Protein AF-A0A8S0FTZ4-F1 (afdb_monomer)

Structure (mmCIF, N/CA/C/O backbone):
data_AF-A0A8S0FTZ4-F1
#
_entry.id   AF-A0A8S0FTZ4-F1
#
loop_
_atom_site.group_PDB
_atom_site.id
_atom_site.type_symbol
_atom_site.label_atom_id
_atom_site.label_alt_id
_atom_site.label_comp_id
_atom_site.label_asym_id
_atom_site.label_entity_id
_atom_site.label_seq_id
_atom_site.pdbx_PDB_ins_code
_atom_site.Cartn_x
_atom_site.Cartn_y
_atom_site.Cartn_z
_atom_site.occupancy
_atom_site.B_iso_or_equiv
_atom_site.auth_seq_id
_atom_site.auth_comp_id
_atom_site.auth_asym_id
_atom_site.auth_atom_id
_atom_site.pdbx_PDB_model_num
ATOM 1 N N . MET A 1 1 ? -59.360 -10.673 66.972 1.00 42.59 1 MET A N 1
ATOM 2 C CA . MET A 1 1 ? -58.468 -11.545 66.172 1.00 42.59 1 MET A CA 1
ATOM 3 C C . MET A 1 1 ? -57.697 -10.661 65.198 1.00 42.59 1 MET A C 1
ATOM 5 O O . MET A 1 1 ? -58.336 -9.969 64.413 1.00 42.59 1 MET A O 1
ATOM 9 N N . LYS A 1 2 ? -56.362 -10.571 65.305 1.00 52.09 2 LYS A N 1
ATOM 10 C CA . LYS A 1 2 ? -55.548 -9.762 64.377 1.00 52.09 2 LYS A CA 1
ATOM 11 C C . LYS A 1 2 ? -55.449 -10.501 63.037 1.00 52.09 2 LYS A C 1
ATOM 13 O O . LYS A 1 2 ? -55.180 -11.696 63.026 1.00 52.09 2 LYS A O 1
ATOM 18 N N . LYS A 1 3 ? -55.718 -9.808 61.927 1.00 60.47 3 LYS A N 1
ATOM 19 C CA . LYS A 1 3 ? -55.573 -10.367 60.575 1.00 60.47 3 LYS A CA 1
ATOM 20 C C . LYS A 1 3 ? -54.083 -10.582 60.298 1.00 60.47 3 LYS A C 1
ATOM 22 O O . LYS A 1 3 ? -53.326 -9.616 60.330 1.00 60.47 3 LYS A O 1
ATOM 27 N N . ASN A 1 4 ? -53.680 -11.820 60.021 1.00 63.91 4 ASN A N 1
ATOM 28 C CA . ASN A 1 4 ? -52.342 -12.118 59.515 1.00 63.91 4 ASN A CA 1
ATOM 29 C C . ASN A 1 4 ? -52.224 -11.516 58.110 1.00 63.91 4 ASN A C 1
ATOM 31 O O . ASN A 1 4 ? -52.787 -12.049 57.155 1.00 63.91 4 ASN A O 1
ATOM 35 N N . GLN A 1 5 ? -51.546 -10.375 57.991 1.00 70.25 5 GLN A N 1
ATOM 36 C CA . GLN A 1 5 ? -51.150 -9.843 56.691 1.00 70.25 5 GLN A CA 1
ATOM 37 C C . GLN A 1 5 ? -50.049 -10.740 56.128 1.00 70.25 5 GLN A C 1
ATOM 39 O O . GLN A 1 5 ? -48.989 -10.890 56.729 1.00 70.25 5 GLN A O 1
ATOM 44 N N . PHE A 1 6 ? -50.336 -11.376 54.997 1.00 74.56 6 PHE A N 1
ATOM 45 C CA . PHE A 1 6 ? -49.364 -12.175 54.266 1.00 74.56 6 PHE A CA 1
ATOM 46 C C . PHE A 1 6 ? -48.384 -11.220 53.579 1.00 74.56 6 PHE A C 1
ATOM 48 O O . PHE A 1 6 ? -48.814 -10.370 52.797 1.00 74.56 6 PHE A O 1
ATOM 55 N N . LEU A 1 7 ? -47.095 -11.326 53.906 1.00 73.62 7 LEU A N 1
ATOM 56 C CA . LEU A 1 7 ? -46.049 -10.516 53.280 1.00 73.62 7 LEU A CA 1
ATOM 57 C C . LEU A 1 7 ? -45.943 -10.901 51.803 1.00 73.62 7 LEU A C 1
ATOM 59 O O . LEU A 1 7 ? -45.838 -12.087 51.476 1.00 73.62 7 LEU A O 1
ATOM 63 N N . LYS A 1 8 ? -45.992 -9.912 50.910 1.00 71.31 8 LYS A N 1
ATOM 64 C CA . LYS A 1 8 ? -45.733 -10.122 49.481 1.00 71.31 8 LYS A CA 1
ATOM 65 C C . LYS A 1 8 ? -44.228 -10.079 49.232 1.00 71.31 8 LYS A C 1
ATOM 67 O O . LYS A 1 8 ? -43.489 -9.460 49.990 1.00 71.31 8 LYS A O 1
ATOM 72 N N . GLU A 1 9 ? -43.758 -10.684 48.145 1.00 65.19 9 GLU A N 1
ATOM 73 C CA . GLU A 1 9 ? -42.329 -10.652 47.780 1.00 65.19 9 GLU A CA 1
ATOM 74 C C . GLU A 1 9 ? -41.789 -9.213 47.646 1.00 65.19 9 GLU A C 1
ATOM 76 O O . GLU A 1 9 ? -40.655 -8.930 48.029 1.00 65.19 9 GLU A O 1
ATOM 81 N N . SER A 1 10 ? -42.639 -8.278 47.203 1.00 64.69 10 SER A N 1
ATOM 82 C CA . SER A 1 10 ? -42.353 -6.838 47.147 1.00 64.69 10 SER A CA 1
ATOM 83 C C . SER A 1 10 ? -42.103 -6.192 48.515 1.00 64.69 10 SER A C 1
ATOM 85 O O . SER A 1 10 ? -41.436 -5.165 48.584 1.00 64.69 10 SER A O 1
ATOM 87 N N . ASP A 1 11 ? -42.615 -6.783 49.598 1.00 67.94 11 ASP A N 1
ATOM 88 C CA . ASP A 1 11 ? -42.446 -6.284 50.968 1.00 67.94 11 ASP A CA 1
ATOM 89 C C . ASP A 1 11 ? -41.138 -6.794 51.601 1.00 67.94 11 ASP A C 1
ATOM 91 O O . ASP A 1 11 ? -40.667 -6.237 52.592 1.00 67.94 11 ASP A O 1
ATOM 95 N N . VAL A 1 12 ? -40.537 -7.848 51.031 1.00 69.50 12 VAL A N 1
ATOM 96 C CA . VAL A 1 12 ? -39.291 -8.468 51.520 1.00 69.50 12 VAL A CA 1
ATOM 97 C C . VAL A 1 12 ? -38.057 -7.784 50.926 1.00 69.50 12 VAL A C 1
ATOM 99 O O . VAL A 1 12 ? -37.026 -7.670 51.591 1.00 69.50 12 VAL A O 1
ATOM 102 N N . THR A 1 13 ? -38.146 -7.286 49.691 1.00 66.69 13 THR A N 1
ATOM 103 C CA . THR A 1 13 ? -37.051 -6.559 49.034 1.00 66.69 13 THR A CA 1
ATOM 104 C C . THR A 1 13 ? -37.480 -5.161 48.623 1.00 66.69 13 THR A C 1
ATOM 106 O O . THR A 1 13 ? -38.312 -5.005 47.737 1.00 66.69 13 THR A O 1
ATOM 109 N N . ALA A 1 14 ? -36.843 -4.139 49.203 1.00 72.06 14 ALA A N 1
ATOM 110 C CA . ALA A 1 14 ? -37.052 -2.754 48.796 1.00 72.06 14 ALA A CA 1
ATOM 111 C C . ALA A 1 14 ? -36.781 -2.586 47.289 1.00 72.06 14 ALA A C 1
ATOM 113 O O . ALA A 1 14 ? -35.669 -2.846 46.810 1.00 72.06 14 ALA A O 1
ATOM 114 N N . GLU A 1 15 ? -37.788 -2.127 46.541 1.00 65.25 15 GLU A N 1
ATOM 115 C CA . GLU A 1 15 ? -37.726 -1.956 45.082 1.00 65.25 15 GLU A CA 1
ATOM 116 C C . GLU A 1 15 ? -36.530 -1.105 44.634 1.00 65.25 15 GLU A C 1
ATOM 118 O O . GLU A 1 15 ? -35.901 -1.387 43.609 1.00 65.25 15 GLU A O 1
ATOM 123 N N . SER A 1 16 ? -36.162 -0.103 45.436 1.00 69.25 16 SER A N 1
ATOM 124 C CA . SER A 1 16 ? -34.999 0.754 45.198 1.00 69.25 16 SER A CA 1
ATOM 125 C C . SER A 1 16 ? -33.692 -0.040 45.094 1.00 69.25 16 SER A C 1
ATOM 127 O O . SER A 1 16 ? -32.851 0.272 44.253 1.00 69.25 16 SER A O 1
ATOM 129 N N . VAL A 1 17 ? -33.531 -1.113 45.872 1.00 64.88 17 VAL A N 1
ATOM 130 C CA . VAL A 1 17 ? -32.333 -1.965 45.862 1.00 64.88 17 VAL A CA 1
ATOM 131 C C . VAL A 1 17 ? -32.416 -3.016 44.754 1.00 64.88 17 VAL A C 1
ATOM 133 O O . VAL A 1 17 ? -31.430 -3.253 44.048 1.00 64.88 17 VAL A O 1
ATOM 136 N N . PHE A 1 18 ? -33.588 -3.627 44.563 1.00 66.81 18 PHE A N 1
ATOM 137 C CA . PHE A 1 18 ? -33.782 -4.704 43.588 1.00 66.81 18 PHE A CA 1
ATOM 138 C C . PHE A 1 18 ? -33.638 -4.209 42.139 1.00 66.81 18 PHE A C 1
ATOM 140 O O . PHE A 1 18 ? -32.875 -4.773 41.344 1.00 66.81 18 PHE A O 1
ATOM 147 N N . PHE A 1 19 ? -34.294 -3.096 41.791 1.00 66.25 19 PHE A N 1
ATOM 148 C CA . PHE A 1 19 ? -34.261 -2.577 40.423 1.00 66.25 19 PHE A CA 1
ATOM 149 C C . PHE A 1 19 ? -32.949 -1.867 40.065 1.00 66.25 19 PHE A C 1
ATOM 151 O O . PHE A 1 19 ? -32.561 -1.877 38.892 1.00 66.25 19 PHE A O 1
ATOM 158 N N . MET A 1 20 ? -32.235 -1.274 41.032 1.00 66.44 20 MET A N 1
ATOM 159 C CA . MET A 1 20 ? -30.908 -0.695 40.773 1.00 66.44 20 MET A CA 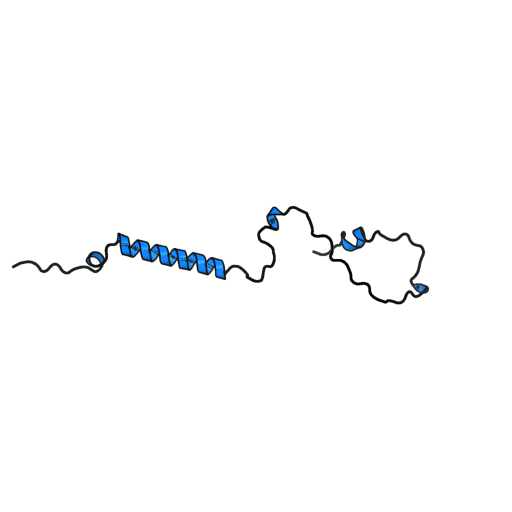1
ATOM 160 C C . MET A 1 20 ? -29.883 -1.774 40.424 1.00 66.44 20 MET A C 1
ATOM 162 O O . MET A 1 20 ? -29.193 -1.640 39.411 1.00 66.44 20 MET A O 1
ATOM 166 N N . LYS A 1 21 ? -29.840 -2.874 41.187 1.00 72.12 21 LYS A N 1
ATOM 167 C CA . LYS A 1 21 ? -28.906 -3.982 40.933 1.00 72.12 21 LYS A CA 1
ATOM 168 C C . LYS A 1 21 ? -29.190 -4.670 39.601 1.00 72.12 21 LYS A C 1
ATOM 170 O O . LYS A 1 21 ? -28.271 -4.859 38.809 1.00 72.12 21 LYS A O 1
ATOM 175 N N . ARG A 1 22 ? -30.462 -4.948 39.286 1.00 75.31 22 ARG A N 1
ATOM 176 C CA . ARG A 1 22 ? -30.846 -5.523 37.984 1.00 75.31 22 ARG A CA 1
ATOM 177 C C . ARG A 1 22 ? -30.412 -4.635 36.813 1.00 75.31 22 ARG A C 1
ATOM 179 O O . ARG A 1 22 ? -29.865 -5.139 35.837 1.00 75.31 22 ARG A O 1
ATOM 186 N N . ARG A 1 23 ? -30.609 -3.313 36.907 1.00 78.56 23 ARG A N 1
ATOM 187 C CA . ARG A 1 23 ? -30.158 -2.369 35.868 1.00 78.56 23 ARG A CA 1
ATOM 188 C C . ARG A 1 23 ? -28.639 -2.312 35.741 1.00 78.56 23 ARG A C 1
ATOM 190 O O . ARG A 1 23 ? -28.147 -2.236 34.621 1.00 78.56 23 ARG A O 1
ATOM 197 N N . GLN A 1 24 ? -27.900 -2.340 36.847 1.00 78.75 24 GLN A N 1
ATOM 198 C CA . GLN A 1 24 ? -26.433 -2.356 36.821 1.00 78.75 24 GLN A CA 1
ATOM 199 C C . GLN A 1 24 ? -25.897 -3.629 36.162 1.00 78.75 24 GLN A C 1
ATOM 201 O O . GLN A 1 24 ? -25.030 -3.539 35.298 1.00 78.75 24 GLN A O 1
ATOM 206 N N . VAL A 1 25 ? -26.471 -4.789 36.494 1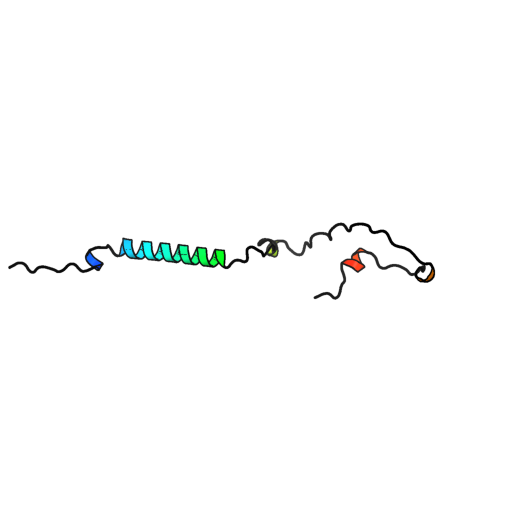.00 81.62 25 VAL A N 1
ATOM 207 C CA . VAL A 1 25 ? -26.111 -6.074 35.878 1.00 81.62 25 VAL A CA 1
ATOM 208 C C . VAL A 1 25 ? -26.414 -6.072 34.381 1.00 81.62 25 VAL A C 1
ATOM 210 O O . VAL A 1 25 ? -25.554 -6.441 33.590 1.00 81.62 25 VAL A O 1
ATOM 213 N N . LEU A 1 26 ? -27.591 -5.593 33.965 1.00 81.00 26 LEU A N 1
ATOM 214 C CA . LEU A 1 26 ? -27.943 -5.503 32.543 1.00 81.00 26 LEU A CA 1
ATOM 215 C C . LEU A 1 26 ? -27.039 -4.533 31.770 1.00 81.00 26 LEU A C 1
ATOM 217 O O . LEU A 1 26 ? -26.667 -4.824 30.639 1.00 81.00 26 LEU A O 1
ATOM 221 N N . LYS A 1 27 ? -26.648 -3.405 32.375 1.00 81.06 27 LYS A N 1
ATOM 222 C CA . LYS A 1 27 ? -25.679 -2.477 31.773 1.00 81.06 27 LYS A CA 1
ATOM 223 C C . LYS A 1 27 ? -24.303 -3.122 31.633 1.00 81.06 27 LYS A C 1
ATOM 225 O O . LYS A 1 27 ? -23.710 -3.031 30.567 1.00 81.06 27 LYS A O 1
ATOM 230 N N . ALA A 1 28 ? -23.822 -3.795 32.676 1.00 78.25 28 ALA A N 1
ATOM 231 C CA . ALA A 1 28 ? -22.541 -4.492 32.639 1.00 78.25 28 ALA A CA 1
ATOM 232 C C . ALA A 1 28 ? -22.527 -5.594 31.568 1.00 78.25 28 ALA A C 1
ATOM 234 O O . ALA A 1 28 ? -21.580 -5.675 30.792 1.00 78.25 28 ALA A O 1
ATOM 235 N N . LEU A 1 29 ? -23.604 -6.381 31.477 1.00 81.75 29 LEU A N 1
ATOM 236 C CA . LEU A 1 29 ? -23.754 -7.446 30.485 1.00 81.75 29 LEU A CA 1
ATOM 237 C C . LEU A 1 29 ? -23.887 -6.900 29.052 1.00 81.75 29 LEU A C 1
ATOM 239 O O . LEU A 1 29 ? -23.342 -7.471 28.114 1.00 81.75 29 LEU A O 1
ATOM 243 N N . GLY A 1 30 ? -24.588 -5.777 28.874 1.00 74.56 30 GLY A N 1
ATOM 244 C CA . GLY A 1 30 ? -24.697 -5.107 27.577 1.00 74.56 30 GLY A CA 1
ATOM 245 C C . GLY A 1 30 ? -23.364 -4.522 27.102 1.00 74.56 30 GLY A C 1
ATOM 246 O O . GLY A 1 30 ? -23.012 -4.664 25.934 1.00 74.56 30 GLY A O 1
ATOM 247 N N . ILE A 1 31 ? -22.591 -3.916 28.009 1.00 76.44 31 ILE A N 1
ATOM 248 C CA . ILE A 1 31 ? -21.256 -3.376 27.708 1.00 76.44 31 ILE A CA 1
ATOM 249 C C . ILE A 1 31 ? -20.272 -4.506 27.387 1.00 76.44 31 ILE A C 1
ATOM 251 O O . ILE A 1 31 ? -19.504 -4.386 26.434 1.00 76.44 31 ILE A O 1
ATOM 255 N N . SER A 1 32 ? -20.299 -5.613 28.136 1.00 69.81 32 SER A N 1
ATOM 256 C CA . SER A 1 32 ? -19.412 -6.748 27.868 1.00 69.81 32 SER A CA 1
ATOM 257 C C . SER A 1 32 ? -19.739 -7.430 26.539 1.00 69.81 32 SER A C 1
ATOM 259 O O . SER A 1 32 ? -18.825 -7.714 25.771 1.00 69.81 32 SER A O 1
ATOM 261 N N . ALA A 1 33 ? -21.021 -7.622 26.216 1.00 68.81 33 ALA A N 1
ATOM 262 C CA . ALA A 1 33 ? -21.443 -8.154 24.921 1.00 68.81 33 ALA A CA 1
ATOM 263 C C . ALA A 1 33 ? -21.001 -7.254 23.754 1.00 68.81 33 ALA A C 1
ATOM 265 O O . ALA A 1 33 ? -20.483 -7.758 22.759 1.00 68.81 33 ALA A O 1
ATOM 266 N N . ALA A 1 34 ? -21.132 -5.929 23.895 1.00 66.19 34 ALA A N 1
ATOM 267 C CA . ALA A 1 34 ? -20.629 -4.983 22.901 1.00 66.19 34 ALA A CA 1
ATOM 268 C C . ALA A 1 34 ? -19.105 -5.104 22.736 1.00 66.19 34 ALA A C 1
ATOM 270 O O . ALA A 1 34 ? -18.627 -5.208 21.611 1.00 66.19 34 ALA A O 1
ATOM 271 N N . ALA A 1 35 ? -18.347 -5.182 23.834 1.00 62.78 35 ALA A N 1
ATOM 272 C CA . ALA A 1 35 ? -16.894 -5.352 23.794 1.00 62.78 35 ALA A CA 1
ATOM 273 C C . ALA A 1 35 ? -16.460 -6.680 23.144 1.00 62.78 35 ALA A C 1
ATOM 275 O O . ALA A 1 35 ? -15.523 -6.689 22.353 1.00 62.78 35 ALA A O 1
ATOM 276 N N . PHE A 1 36 ? -17.157 -7.790 23.409 1.00 66.38 36 PHE A N 1
ATOM 277 C CA . PHE A 1 36 ? -16.876 -9.075 22.755 1.00 66.38 36 PHE A CA 1
ATOM 278 C C . PHE A 1 36 ? -17.271 -9.103 21.276 1.00 66.38 36 PHE A C 1
ATOM 280 O O . PHE A 1 36 ? -16.656 -9.827 20.498 1.00 66.38 36 PHE A O 1
ATOM 287 N N . SER A 1 37 ? -18.268 -8.311 20.879 1.00 66.69 37 SER A N 1
ATOM 288 C CA . SER A 1 37 ? -18.644 -8.151 19.472 1.00 66.69 37 SER A CA 1
ATOM 289 C C . SER A 1 37 ? -17.645 -7.311 18.669 1.00 66.69 37 SER A C 1
ATOM 291 O O . SER A 1 37 ? -17.699 -7.319 17.439 1.00 66.69 37 SER A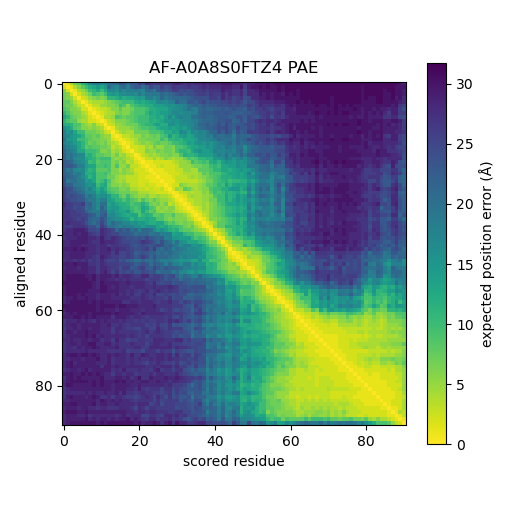 O 1
ATOM 293 N N . 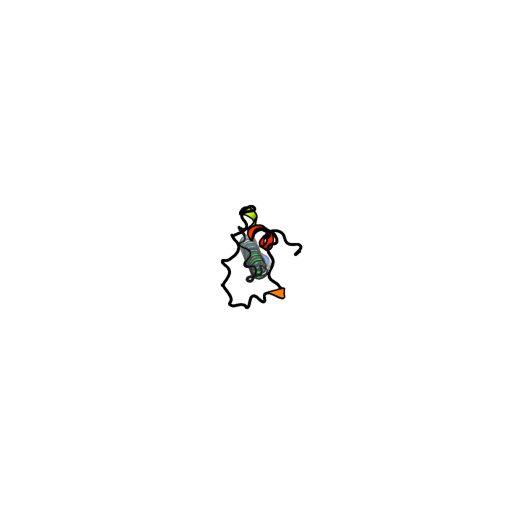LEU A 1 38 ? -16.717 -6.611 19.338 1.00 61.50 38 LEU A N 1
ATOM 294 C CA . LEU A 1 38 ? -15.643 -5.903 18.656 1.00 61.50 38 LEU A CA 1
ATOM 295 C C . LEU A 1 38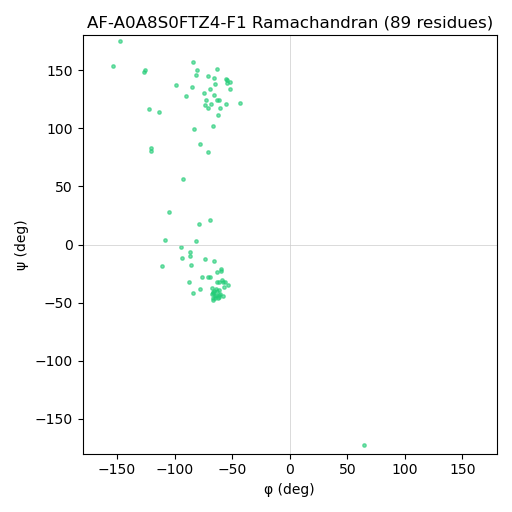 ? -14.624 -6.924 18.119 1.00 61.50 38 LEU A C 1
ATOM 297 O O . LEU A 1 38 ? -14.085 -7.734 18.884 1.00 61.50 38 LEU A O 1
ATOM 301 N N . PRO A 1 39 ? -14.330 -6.907 16.807 1.00 61.38 39 PRO A N 1
ATOM 302 C CA . PRO A 1 39 ? -13.330 -7.788 16.229 1.00 61.38 39 PRO A CA 1
ATOM 303 C C . PRO A 1 39 ? -11.957 -7.482 16.835 1.00 61.38 39 PRO A C 1
ATOM 305 O O . PRO A 1 39 ? -11.357 -6.450 16.550 1.00 61.38 39 PRO A O 1
ATOM 308 N N . HIS A 1 40 ? -11.421 -8.408 17.630 1.00 59.66 40 HIS A N 1
ATOM 309 C CA . HIS A 1 40 ? -10.078 -8.291 18.213 1.00 59.66 40 HIS A CA 1
ATOM 310 C C . HIS A 1 40 ? -8.968 -8.335 17.143 1.00 59.66 40 HIS A C 1
ATOM 312 O O . HIS A 1 40 ? -7.823 -7.997 17.418 1.00 59.66 40 HIS A O 1
ATOM 318 N N . ALA A 1 41 ? -9.312 -8.763 15.923 1.00 58.59 41 ALA A N 1
ATOM 319 C CA . ALA A 1 41 ? -8.410 -8.893 14.782 1.00 58.59 41 ALA A CA 1
ATOM 320 C C . ALA A 1 41 ? -8.408 -7.667 13.849 1.00 58.59 41 ALA A C 1
ATOM 322 O O . ALA A 1 41 ? -7.662 -7.641 12.870 1.00 58.59 41 ALA A O 1
ATOM 323 N N . ALA A 1 42 ? -9.233 -6.649 14.117 1.00 56.81 42 ALA A N 1
ATOM 324 C CA . ALA A 1 42 ? -9.188 -5.408 13.357 1.00 56.81 42 ALA A CA 1
ATOM 325 C C . ALA A 1 42 ? -8.006 -4.560 13.850 1.00 56.81 42 ALA A C 1
ATOM 327 O O . ALA A 1 42 ? -8.153 -3.682 14.691 1.00 56.81 42 ALA A O 1
ATOM 328 N N . HIS A 1 43 ? -6.821 -4.800 13.287 1.00 58.00 43 HIS A N 1
ATOM 329 C CA . HIS A 1 43 ? -5.629 -3.951 13.444 1.00 58.00 43 HIS A CA 1
ATOM 330 C C . HIS A 1 43 ? -5.765 -2.580 12.748 1.00 58.00 43 HIS A C 1
ATOM 332 O O . HIS A 1 43 ? -4.770 -1.936 12.420 1.00 58.00 43 HIS A O 1
ATOM 338 N N . ALA A 1 44 ? -6.992 -2.132 12.485 1.00 57.62 44 ALA A N 1
ATOM 339 C CA . ALA A 1 44 ? -7.253 -0.765 12.089 1.00 57.62 44 ALA A CA 1
ATOM 340 C C . ALA A 1 44 ? -7.322 0.050 13.380 1.00 57.62 44 ALA A C 1
ATOM 342 O O . ALA A 1 44 ? -8.315 0.007 14.102 1.00 57.62 44 ALA A O 1
ATOM 343 N N . ASP A 1 45 ? -6.220 0.728 13.695 1.00 65.44 45 ASP A N 1
ATOM 344 C CA . ASP A 1 45 ? -6.128 1.674 14.804 1.00 65.44 45 ASP A CA 1
ATOM 345 C C . ASP A 1 45 ? -7.391 2.558 14.820 1.00 65.44 45 ASP A C 1
ATOM 347 O O . ASP A 1 45 ? -7.711 3.183 13.809 1.00 65.44 45 ASP A O 1
ATOM 351 N N . LEU A 1 46 ? -8.158 2.584 15.918 1.00 64.75 46 LEU A N 1
ATOM 352 C CA . LEU A 1 46 ? -9.436 3.320 15.996 1.00 64.75 46 LEU A CA 1
ATOM 353 C C . LEU A 1 46 ? -9.246 4.825 15.744 1.00 64.75 46 LEU A C 1
ATOM 355 O O . LEU A 1 46 ? -10.178 5.528 15.356 1.00 64.75 46 LEU A O 1
ATOM 359 N N . LEU A 1 47 ? -8.017 5.312 15.929 1.00 70.19 47 LEU A N 1
ATOM 360 C CA . LEU A 1 47 ? -7.619 6.689 15.664 1.00 70.19 47 LEU A CA 1
ATOM 361 C C . LEU A 1 47 ? -7.195 6.933 14.206 1.00 70.19 47 LEU A C 1
ATOM 363 O O . LEU A 1 47 ? -6.987 8.083 13.824 1.00 70.19 47 LEU A O 1
ATOM 367 N N . SER A 1 48 ? -7.106 5.894 13.369 1.00 62.91 48 SER A N 1
ATOM 368 C CA . SER A 1 48 ? -6.751 6.015 11.945 1.00 62.91 48 SER A CA 1
ATOM 369 C C . SER A 1 48 ? -7.719 6.908 11.168 1.00 62.91 48 SER A C 1
ATOM 371 O O . SER A 1 48 ? -7.292 7.624 10.268 1.00 62.91 48 SER A O 1
ATOM 373 N N . TRP A 1 49 ? -8.994 6.953 11.566 1.00 64.81 49 TRP A N 1
ATOM 374 C CA . TRP A 1 49 ? -9.992 7.820 10.936 1.00 64.81 49 TRP A CA 1
ATOM 375 C C . TRP A 1 49 ? -9.749 9.313 11.213 1.00 64.81 49 TRP A C 1
ATOM 377 O O . TRP A 1 49 ? -10.061 10.159 10.379 1.00 64.81 49 TRP A O 1
ATOM 387 N N . PHE A 1 50 ? -9.116 9.634 12.347 1.00 72.00 50 PHE A N 1
ATOM 388 C CA . PHE A 1 50 ? -8.696 10.995 12.697 1.00 72.00 50 PHE A CA 1
ATOM 389 C C . PHE A 1 50 ? -7.313 11.355 12.142 1.00 72.00 50 PHE A C 1
ATOM 391 O O . PHE A 1 50 ? -6.913 12.515 12.207 1.00 72.00 50 PHE A O 1
ATOM 398 N N . LYS A 1 51 ? -6.572 10.382 11.596 1.00 62.44 51 LYS A N 1
ATOM 399 C CA . LYS A 1 51 ? -5.165 10.543 11.201 1.00 62.44 51 LYS A CA 1
ATOM 400 C C . LYS A 1 51 ? -4.968 11.214 9.832 1.00 62.44 51 LYS A C 1
ATOM 402 O O . LYS A 1 51 ? -3.838 11.392 9.398 1.00 62.44 51 LYS A O 1
ATOM 407 N N . GLY A 1 52 ? -6.046 11.637 9.170 1.00 62.59 52 GLY A N 1
ATOM 408 C CA . GLY A 1 52 ? -5.971 12.308 7.872 1.00 62.59 52 GLY A CA 1
ATOM 409 C C . GLY A 1 52 ? -5.407 11.413 6.764 1.00 62.59 52 GLY A C 1
ATOM 410 O O . GLY A 1 52 ? -5.206 10.213 6.934 1.00 62.59 52 GLY A O 1
ATOM 411 N N . ASN A 1 53 ? -5.161 12.002 5.594 1.00 63.75 53 ASN A N 1
ATOM 412 C CA . ASN A 1 53 ? -4.710 11.284 4.397 1.00 63.75 53 ASN A CA 1
ATOM 413 C C . ASN A 1 53 ? -3.205 10.936 4.415 1.00 63.75 53 ASN A C 1
ATOM 415 O O . ASN A 1 53 ? -2.639 10.642 3.358 1.00 63.75 53 ASN A O 1
ATOM 419 N N . ASP A 1 54 ? -2.567 10.966 5.591 1.00 59.56 54 ASP A N 1
ATOM 420 C CA . ASP A 1 54 ? -1.170 10.587 5.798 1.00 59.56 54 ASP A CA 1
ATOM 421 C C . ASP A 1 54 ? -1.033 9.072 5.662 1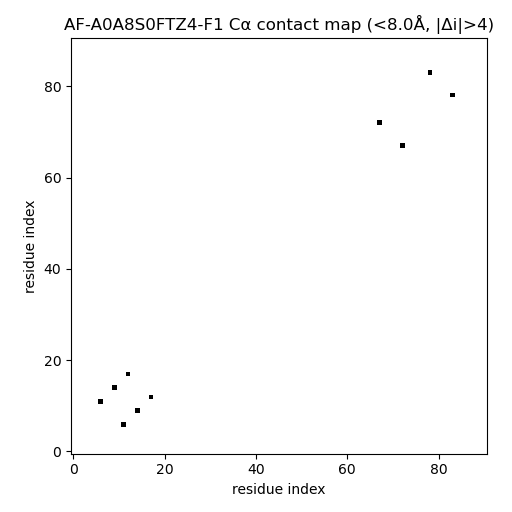.00 59.56 54 ASP A C 1
ATOM 423 O O . ASP A 1 54 ? -1.003 8.302 6.628 1.00 59.56 54 ASP A O 1
ATOM 427 N N . ARG A 1 55 ? -0.990 8.630 4.403 1.00 61.34 55 ARG A N 1
ATOM 428 C CA . ARG A 1 55 ? -0.677 7.250 4.064 1.00 61.34 55 ARG A CA 1
ATOM 429 C C . ARG A 1 55 ? 0.735 6.973 4.575 1.00 61.34 55 ARG A C 1
ATOM 431 O O . ARG A 1 55 ? 1.652 7.711 4.205 1.00 61.34 55 ARG A O 1
ATOM 438 N N . PRO A 1 56 ? 0.928 5.943 5.417 1.00 63.59 56 PRO A N 1
ATOM 439 C CA . PRO A 1 56 ? 2.264 5.576 5.845 1.00 63.59 56 PRO A CA 1
ATOM 440 C C . PRO A 1 56 ? 3.135 5.347 4.602 1.00 63.59 56 PRO A C 1
ATOM 442 O O . PRO A 1 56 ? 2.636 4.819 3.600 1.00 63.59 56 PRO A O 1
ATOM 445 N N . PRO A 1 57 ? 4.411 5.769 4.634 1.00 65.31 57 PRO A N 1
ATOM 446 C CA . PRO A 1 57 ? 5.312 5.557 3.514 1.00 65.31 57 PRO A CA 1
ATOM 447 C C . PRO A 1 57 ? 5.354 4.067 3.173 1.00 65.31 57 PRO A C 1
ATOM 449 O O . PRO A 1 57 ? 5.298 3.216 4.067 1.00 65.31 57 PRO A O 1
ATOM 452 N N . ALA A 1 58 ? 5.428 3.758 1.876 1.00 65.81 58 ALA A N 1
ATOM 453 C CA . ALA A 1 58 ? 5.510 2.380 1.413 1.00 65.81 58 ALA A CA 1
ATOM 454 C C . ALA A 1 58 ? 6.662 1.660 2.146 1.00 65.81 58 ALA A C 1
ATOM 456 O O . ALA A 1 58 ? 7.750 2.237 2.263 1.00 65.81 58 ALA A O 1
ATOM 457 N N . PRO A 1 59 ? 6.448 0.432 2.659 1.00 69.25 59 PRO A N 1
ATOM 458 C CA . PRO A 1 59 ? 7.498 -0.327 3.325 1.00 69.25 59 PRO A CA 1
ATOM 459 C C . PRO A 1 59 ? 8.750 -0.419 2.449 1.00 69.25 59 PRO A C 1
ATOM 461 O O . PRO A 1 59 ? 8.650 -0.615 1.236 1.00 69.25 59 PRO A O 1
ATOM 464 N N . ALA A 1 60 ? 9.930 -0.294 3.059 1.00 72.69 60 ALA A N 1
ATOM 465 C CA . ALA A 1 60 ? 11.189 -0.428 2.337 1.00 72.69 60 ALA A CA 1
ATOM 466 C C . ALA A 1 60 ? 11.276 -1.831 1.712 1.00 72.69 60 ALA A C 1
ATOM 468 O O . ALA A 1 60 ? 11.244 -2.842 2.416 1.00 72.69 60 ALA A O 1
ATOM 469 N N . GLY A 1 61 ? 11.341 -1.890 0.381 1.00 76.25 61 GLY A N 1
ATOM 470 C CA . GLY A 1 61 ? 11.431 -3.149 -0.353 1.00 76.25 61 GLY A CA 1
ATOM 471 C C . GLY A 1 61 ? 12.722 -3.911 -0.037 1.00 76.25 61 GLY A C 1
ATOM 472 O O . GLY A 1 61 ? 13.755 -3.314 0.262 1.00 76.25 61 GLY A O 1
ATOM 473 N N . LYS A 1 62 ? 12.676 -5.245 -0.135 1.00 89.12 62 LYS A N 1
ATOM 474 C CA . LYS A 1 62 ? 13.863 -6.105 -0.039 1.00 89.12 62 LYS A CA 1
ATOM 475 C C . LYS A 1 62 ? 14.467 -6.301 -1.438 1.00 89.12 62 LYS A C 1
ATOM 477 O O . LYS A 1 62 ? 13.728 -6.716 -2.332 1.00 89.12 62 LYS A O 1
ATOM 482 N N . PRO A 1 63 ? 15.772 -6.049 -1.650 1.00 91.00 63 PRO A N 1
ATOM 483 C CA . PRO A 1 63 ? 16.405 -6.304 -2.939 1.00 91.00 63 PRO A CA 1
ATOM 484 C C . PRO A 1 63 ? 16.423 -7.806 -3.252 1.00 91.00 63 PRO A C 1
ATOM 486 O O . PRO A 1 63 ? 16.588 -8.641 -2.358 1.00 91.00 63 PRO A O 1
ATOM 489 N N . LEU A 1 64 ? 16.244 -8.135 -4.531 1.00 91.81 64 LEU A N 1
ATOM 490 C CA . LEU A 1 64 ? 16.271 -9.494 -5.069 1.00 91.81 64 LEU A CA 1
ATOM 491 C C . LEU A 1 64 ? 17.284 -9.564 -6.214 1.00 91.81 64 LEU A C 1
ATOM 493 O O . LEU A 1 64 ? 17.474 -8.583 -6.933 1.00 91.81 64 LEU A O 1
ATOM 497 N N . GLU A 1 65 ? 17.889 -10.734 -6.398 1.00 96.44 65 GLU A N 1
ATOM 498 C CA . GLU A 1 65 ? 18.784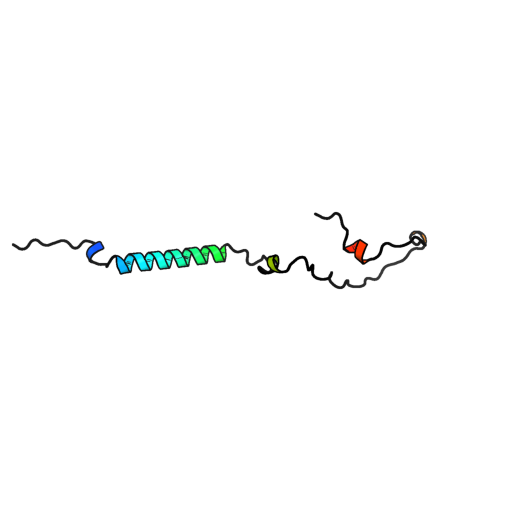 -11.018 -7.523 1.00 96.44 65 GLU A CA 1
ATOM 499 C C . GLU A 1 65 ? 17.978 -11.452 -8.755 1.00 96.44 65 GLU A C 1
ATOM 501 O O . GLU A 1 65 ? 17.061 -12.269 -8.648 1.00 96.44 65 GLU A O 1
ATOM 506 N N . PHE A 1 66 ? 18.312 -10.918 -9.934 1.00 95.31 66 PHE A N 1
ATOM 507 C CA . PHE A 1 66 ? 17.650 -11.263 -11.198 1.00 95.31 66 PHE A CA 1
ATOM 508 C C . PHE A 1 66 ? 18.565 -11.062 -12.416 1.00 95.31 66 PHE A C 1
ATOM 510 O O . PHE A 1 66 ? 19.471 -10.230 -12.412 1.00 95.31 66 PHE A O 1
ATOM 517 N N . SER A 1 67 ? 18.311 -11.808 -13.495 1.00 97.06 67 SER A N 1
ATOM 518 C CA . SER A 1 67 ? 19.030 -11.665 -14.770 1.00 97.06 67 SER 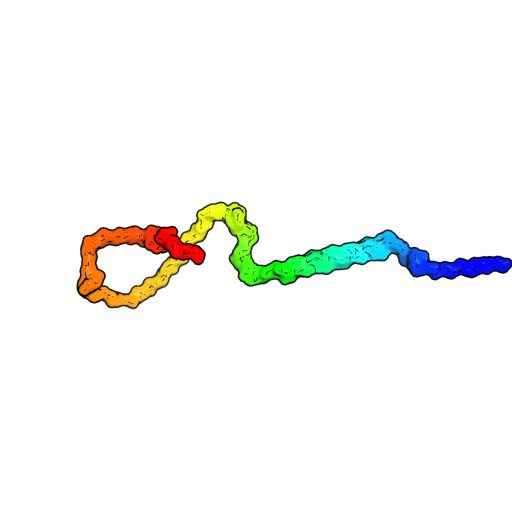A CA 1
ATOM 519 C C . SER A 1 67 ? 18.492 -10.504 -15.613 1.00 97.06 67 SER A C 1
ATOM 521 O O . SER A 1 67 ? 17.289 -10.248 -15.602 1.00 97.06 67 SER A O 1
ATOM 523 N N . LYS A 1 68 ? 19.344 -9.875 -16.435 1.00 95.81 68 LYS A N 1
ATOM 524 C CA . LYS A 1 68 ? 18.957 -8.823 -17.400 1.00 95.81 68 LYS A CA 1
ATOM 525 C C . LYS A 1 68 ? 19.310 -9.224 -18.843 1.00 95.81 68 LYS A C 1
ATOM 527 O O . LYS A 1 68 ? 20.362 -8.823 -19.340 1.00 95.81 68 LYS A O 1
ATOM 532 N N . PRO A 1 69 ? 18.490 -10.050 -19.520 1.00 97.56 69 PRO A N 1
ATOM 533 C CA . PRO A 1 69 ? 18.766 -10.466 -20.893 1.00 97.56 69 PRO A CA 1
ATOM 534 C C . PRO A 1 69 ? 18.714 -9.279 -21.860 1.00 97.56 69 PRO A C 1
ATOM 536 O O . PRO A 1 69 ? 17.790 -8.470 -21.798 1.00 97.56 69 PRO A O 1
ATOM 539 N N . ALA A 1 70 ? 19.659 -9.215 -22.801 1.00 96.69 70 ALA A N 1
ATOM 540 C CA . ALA A 1 70 ? 19.763 -8.106 -23.754 1.00 96.69 70 ALA A CA 1
ATOM 541 C C . ALA A 1 70 ? 18.491 -7.904 -24.597 1.00 96.69 70 ALA A C 1
ATOM 543 O O . ALA A 1 70 ? 18.137 -6.772 -24.904 1.00 96.69 70 ALA A O 1
ATOM 544 N N . ALA A 1 71 ? 17.766 -8.986 -24.905 1.00 97.44 71 ALA A N 1
ATOM 545 C CA . ALA A 1 71 ? 16.505 -8.937 -25.647 1.00 97.44 71 ALA A CA 1
ATOM 546 C C . ALA A 1 71 ? 15.403 -8.102 -24.959 1.00 97.44 71 ALA A C 1
ATOM 548 O O . ALA A 1 71 ? 14.496 -7.627 -25.634 1.00 97.44 71 ALA A O 1
ATOM 549 N N . TRP A 1 72 ? 15.481 -7.912 -23.636 1.00 96.31 72 TRP A N 1
ATOM 550 C CA . TRP A 1 72 ? 14.487 -7.175 -22.844 1.00 96.31 72 TRP A CA 1
ATOM 551 C C . TRP A 1 72 ? 14.995 -5.817 -22.345 1.00 96.31 72 TRP A C 1
ATOM 553 O O . TRP A 1 72 ? 14.287 -5.132 -21.609 1.00 96.31 72 TRP A O 1
ATOM 563 N N . GLN A 1 73 ? 16.209 -5.419 -22.733 1.00 96.56 73 GLN A N 1
ATOM 564 C CA . GLN A 1 73 ? 16.802 -4.147 -22.338 1.00 96.56 73 GLN A CA 1
ATOM 565 C C . GLN A 1 73 ? 16.633 -3.115 -23.457 1.00 96.56 73 GLN A C 1
ATOM 567 O O . GLN A 1 73 ? 16.827 -3.409 -24.633 1.00 96.56 73 GLN A O 1
ATOM 572 N N . ASN A 1 74 ? 16.279 -1.884 -23.096 1.00 96.69 74 ASN A N 1
ATOM 573 C CA . ASN A 1 74 ? 16.130 -0.778 -24.038 1.00 96.69 74 ASN A CA 1
ATOM 574 C C . ASN A 1 74 ? 16.514 0.560 -23.380 1.00 96.69 74 ASN A C 1
ATOM 576 O O . ASN A 1 74 ? 16.800 0.611 -22.183 1.00 96.69 74 ASN A O 1
ATOM 580 N N . ASN A 1 75 ? 16.508 1.628 -24.183 1.00 96.69 75 ASN A N 1
ATOM 581 C CA . ASN A 1 75 ? 16.789 3.004 -23.758 1.00 96.69 75 ASN A CA 1
ATOM 582 C C . ASN A 1 75 ? 15.510 3.856 -23.668 1.00 96.69 75 ASN A C 1
ATOM 584 O O . ASN A 1 75 ? 15.553 5.065 -23.896 1.00 96.69 75 ASN A O 1
ATOM 588 N N . LEU A 1 76 ? 14.355 3.236 -23.407 1.00 97.50 76 LEU A N 1
ATOM 589 C CA . LEU A 1 76 ? 13.114 3.984 -23.237 1.00 97.50 76 LEU A CA 1
ATOM 590 C C . LEU A 1 76 ? 13.149 4.768 -21.916 1.00 97.50 76 LEU A C 1
ATOM 592 O O . LEU A 1 76 ? 13.687 4.275 -20.920 1.00 97.50 76 LEU A O 1
ATOM 596 N N . PRO A 1 77 ? 12.560 5.975 -21.877 1.00 97.00 77 PRO A N 1
ATOM 597 C CA . PRO A 1 77 ? 12.427 6.717 -20.633 1.00 97.00 77 PRO A CA 1
ATOM 598 C C . PRO A 1 77 ? 11.547 5.930 -19.654 1.00 97.00 77 PRO A C 1
ATOM 600 O O . PRO A 1 77 ? 10.416 5.564 -19.970 1.00 97.00 77 PRO A O 1
ATOM 603 N N . LEU A 1 78 ? 12.081 5.660 -18.462 1.00 96.50 78 LEU A N 1
ATOM 604 C CA . LEU A 1 78 ? 11.391 4.883 -17.435 1.00 96.50 78 LEU A CA 1
ATOM 605 C C . LEU A 1 78 ? 10.404 5.747 -16.651 1.00 96.50 78 LEU A C 1
ATOM 607 O O . LEU A 1 78 ? 10.655 6.920 -16.369 1.00 96.50 78 LEU A O 1
ATOM 611 N N . THR A 1 79 ? 9.297 5.136 -16.239 1.00 95.75 79 THR A N 1
ATOM 612 C CA . THR A 1 79 ? 8.369 5.755 -15.294 1.00 95.75 79 THR A CA 1
ATOM 613 C C . THR A 1 79 ? 9.022 5.853 -13.908 1.00 95.75 79 THR A C 1
ATOM 615 O O . THR A 1 79 ? 9.591 4.864 -13.440 1.00 95.75 79 THR A O 1
ATOM 618 N N . PRO A 1 80 ? 8.929 7.009 -13.225 1.00 95.06 80 PRO A N 1
ATOM 619 C CA . PRO A 1 80 ? 9.412 7.161 -11.855 1.00 95.06 80 PRO A CA 1
ATOM 620 C C . PRO A 1 80 ? 8.815 6.121 -10.892 1.00 95.06 80 PRO A C 1
ATOM 622 O O . PRO A 1 80 ? 7.625 5.802 -10.961 1.00 95.06 80 PRO A O 1
ATOM 625 N N . ALA A 1 81 ? 9.640 5.588 -9.985 1.00 89.19 81 ALA A N 1
ATOM 626 C CA . ALA A 1 81 ? 9.263 4.479 -9.102 1.00 89.19 81 ALA A CA 1
ATOM 627 C C . ALA A 1 81 ? 8.087 4.813 -8.162 1.00 89.19 81 ALA A C 1
ATOM 629 O O . ALA A 1 81 ? 7.271 3.941 -7.870 1.00 89.19 81 ALA A O 1
ATOM 630 N N . ASP A 1 82 ? 7.970 6.072 -7.735 1.00 87.62 82 ASP A N 1
ATOM 631 C CA . ASP A 1 82 ? 6.865 6.600 -6.923 1.00 87.62 82 ASP A CA 1
ATOM 632 C C . ASP A 1 82 ? 5.514 6.540 -7.650 1.00 87.62 82 ASP A C 1
ATOM 634 O O . ASP A 1 82 ? 4.474 6.321 -7.030 1.00 87.62 82 ASP A O 1
ATOM 638 N N . LYS A 1 83 ? 5.513 6.686 -8.979 1.00 89.69 83 LYS A N 1
ATOM 639 C CA . LYS A 1 83 ? 4.300 6.548 -9.793 1.00 89.69 83 LYS A CA 1
ATOM 640 C C . LYS A 1 83 ? 3.929 5.089 -10.007 1.00 89.69 83 LYS A C 1
ATOM 642 O O . LYS A 1 83 ? 2.748 4.761 -9.943 1.00 89.69 83 LYS A O 1
ATOM 647 N N . VAL A 1 84 ? 4.921 4.220 -10.206 1.00 89.81 84 VAL A N 1
ATOM 648 C CA . VAL A 1 84 ? 4.705 2.776 -10.403 1.00 89.81 84 VAL A CA 1
ATOM 649 C C . VAL A 1 84 ? 4.047 2.129 -9.176 1.00 89.81 84 VAL A C 1
ATOM 651 O O . VAL A 1 84 ? 3.171 1.278 -9.331 1.00 89.81 84 VAL A O 1
ATOM 654 N N . SER A 1 85 ? 4.436 2.536 -7.965 1.00 86.38 85 SER A N 1
ATOM 655 C CA . SER A 1 85 ? 3.900 1.991 -6.707 1.00 86.38 85 SER A CA 1
ATOM 656 C C . SER A 1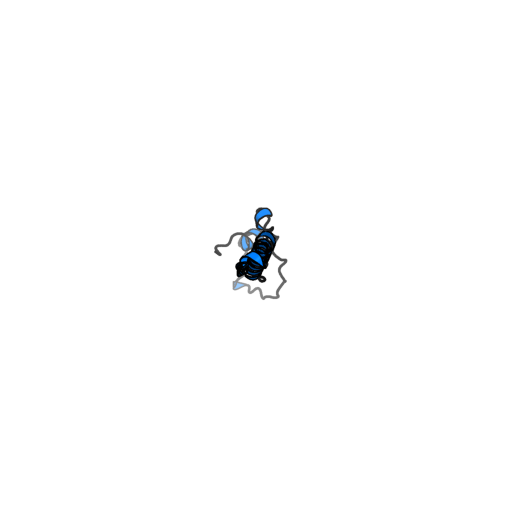 85 ? 2.724 2.775 -6.110 1.00 86.38 85 SER A C 1
ATOM 658 O O . SER A 1 85 ? 2.105 2.293 -5.163 1.00 86.38 85 SER A O 1
ATOM 660 N N . GLY A 1 86 ? 2.439 3.980 -6.617 1.00 84.62 86 GLY A N 1
ATOM 661 C CA . GLY A 1 86 ? 1.409 4.869 -6.072 1.00 84.62 86 GLY A CA 1
ATOM 662 C C . GLY A 1 86 ? 0.171 5.073 -6.952 1.00 84.62 86 GLY A C 1
ATOM 663 O O . GLY A 1 86 ? -0.850 5.535 -6.439 1.00 84.62 86 GLY A O 1
ATOM 664 N N . TYR A 1 87 ? 0.239 4.778 -8.256 1.00 87.38 87 TYR A N 1
ATOM 665 C CA . TYR A 1 87 ? -0.855 4.999 -9.209 1.00 87.38 87 TYR A CA 1
ATOM 666 C C . TYR A 1 87 ? -1.282 3.686 -9.876 1.00 87.38 87 TYR A C 1
ATOM 668 O O . TYR A 1 87 ? -0.840 3.342 -10.973 1.00 87.38 87 TYR A O 1
ATOM 676 N N . ASN A 1 88 ? -2.136 2.932 -9.182 1.00 88.19 88 ASN A N 1
ATOM 677 C CA . ASN A 1 88 ? -2.532 1.577 -9.560 1.00 88.19 88 ASN A CA 1
ATOM 678 C C . ASN A 1 88 ? -4.062 1.453 -9.634 1.00 88.19 88 ASN A C 1
ATOM 680 O O . ASN A 1 88 ? -4.780 2.078 -8.858 1.00 88.19 88 ASN A O 1
ATOM 684 N N . ASN A 1 89 ? -4.555 0.592 -10.526 1.00 92.25 89 ASN A N 1
ATOM 685 C CA . ASN A 1 89 ? -5.979 0.261 -10.654 1.00 92.25 89 ASN A CA 1
ATOM 686 C C . ASN A 1 89 ? -6.333 -0.979 -9.815 1.00 92.25 89 ASN A C 1
ATOM 688 O O . ASN A 1 89 ? -6.793 -1.984 -10.354 1.00 92.25 89 ASN A O 1
ATOM 692 N N . LEU A 1 90 ? -6.059 -0.931 -8.511 1.00 80.38 90 LEU A N 1
ATOM 693 C CA . LEU A 1 90 ? -6.414 -1.991 -7.566 1.00 80.38 90 LEU A CA 1
ATOM 694 C C . LEU A 1 90 ? -7.468 -1.438 -6.593 1.00 80.38 90 LEU A C 1
ATOM 696 O O . LEU A 1 90 ? -7.169 -0.498 -5.857 1.00 80.38 90 LEU A O 1
ATOM 700 N N . LEU A 1 91 ? -8.689 -1.980 -6.661 1.00 41.50 91 LEU A N 1
ATOM 701 C CA . LEU A 1 91 ? -9.823 -1.677 -5.773 1.00 41.50 91 LEU A CA 1
ATOM 702 C C . LEU A 1 91 ? -9.805 -2.570 -4.531 1.00 41.50 91 LEU A C 1
ATOM 704 O O . LEU A 1 91 ? -9.482 -3.769 -4.689 1.00 41.50 91 LEU A O 1
#

pLDDT: mean 75.2, std 14.0, range [41.5, 97.56]

Mean predicted aligned error: 18.17 Å

InterPro domains:
  IPR006311 Twin-arginine translocation pathway, signal sequence [PS51318] (1-44)

Foldseek 3Di:
DDDPDDDDPCNVDPPVVVVVVVVVVVVVVVVVVVVVPPPPPPPPDPCVVVVPPCDPPDPDDDDDDDDDDPVPDDDDDDDDPCCVVPPDPDD

Radius of gyration: 34.0 Å; Cα contacts (8 Å, |Δi|>4): 5; chains: 1; bounding box: 78×24×92 Å

Secondary structure (DSSP, 8-state):
----PPPPHHHHS-HHHHHHHHHHHHHHHHHHHHHHHS-TT--S-TTGGGSTT-PPPPPPPPP------GGG---PPPPPHHHHHHS----

Sequence (91 aa):
MKKNQFLKESDVTAESVFFMKRRQVLKALGISAAAFSLPHAAHADLLSWFKGNDRPPAPAGKPLEFSKPAAWQNNLPLTPADKVSGYNNLL

Solvent-accessible surface area (backbone atoms only — not comparable to full-atom values): 6415 Å² total; per-residue (Å²): 133,84,81,84,78,78,81,51,75,72,76,76,45,60,60,77,60,56,54,51,52,53,50,50,50,52,50,53,52,53,52,49,52,53,58,68,69,48,67,90,79,60,85,65,58,87,60,53,82,77,54,62,89,70,69,75,75,78,76,86,79,80,91,77,92,82,88,83,59,70,92,79,61,79,89,72,88,74,80,58,68,69,51,71,79,67,66,70,98,78,133

Organism: Escherichia coli (NCBI:txid562)